Protein AF-A0A9P9T7L0-F1 (afdb_monomer_lite)

Secondary structure (DSSP, 8-state):
---------------HHHHHHHHTT-SSPPPHHHHHHHTT----GGGTT-HHHHHHHHHHHHHHHHHHHHHHHT----HHHHHHHHHHHHHHHSPP---HHHHHHHHHHHHHHHHHHHHHHHHHHHHHHHHHHHHHHHHHHHHT--

pLDDT: mean 85.9, std 11.8, range [45.12, 97.44]

Radius of gyration: 27.33 Å; chains: 1; bounding box: 44×52×88 Å

Sequence (146 aa):
MEATRLDLNQMCVFDTQKAAQHVLDLDHRCTMEEMLTLLDCPFEDLVLHTAGNDANFTLRALLLLAKRDVEVSNRPVSAEAARLLKRFAEVALAPVPLSDLQTQKEQRRQVEMNRKEARAQKQKRKRAALRAREREAGEKETAGAD

Foldseek 3Di:
DPDPPDDPPDPDDDDLQVLCCVLVVHPDRDDLVRLCVSLVQDDDPLQPPDPVSSVVSSQLSVLSSVLSSCVVVVDDDDPVVVVSSVVSPVSSNPDDDDDPVSVVVVVVVVVVVVVVVVVVVVVVVVVVVVVVVVVVVVVVVVVPPD

Structure (mmCIF, N/CA/C/O backbone):
data_AF-A0A9P9T7L0-F1
#
_entry.id   AF-A0A9P9T7L0-F1
#
loop_
_atom_site.group_PDB
_atom_site.id
_atom_site.type_symbol
_atom_site.label_atom_id
_atom_site.label_alt_id
_atom_site.label_comp_id
_atom_site.label_asym_id
_atom_site.label_entity_id
_atom_site.label_seq_id
_atom_site.pdbx_PDB_ins_code
_atom_site.Cartn_x
_atom_site.Cartn_y
_atom_site.Cartn_z
_atom_site.occupancy
_atom_site.B_iso_or_equiv
_atom_site.auth_seq_id
_atom_site.auth_comp_id
_atom_site.auth_asym_id
_atom_site.auth_atom_id
_atom_site.pdbx_PDB_model_num
ATOM 1 N N . MET A 1 1 ? -9.130 -37.349 4.529 1.00 45.12 1 MET A N 1
ATOM 2 C CA . MET A 1 1 ? -8.544 -36.320 5.408 1.00 45.12 1 MET A CA 1
ATOM 3 C C . MET A 1 1 ? -9.596 -35.968 6.442 1.00 45.12 1 MET A C 1
ATOM 5 O O . MET A 1 1 ? -10.613 -35.402 6.067 1.00 45.12 1 MET A O 1
ATOM 9 N N . GLU A 1 2 ? -9.419 -36.395 7.691 1.00 56.38 2 GLU A N 1
ATOM 10 C CA . GLU A 1 2 ? -10.253 -35.924 8.803 1.00 56.38 2 GLU A CA 1
ATOM 11 C C . GLU A 1 2 ? -9.934 -34.448 9.043 1.00 56.38 2 GLU A C 1
ATOM 13 O O . GLU A 1 2 ? -8.800 -34.098 9.365 1.00 56.38 2 GLU A O 1
ATOM 18 N N . ALA A 1 3 ? -10.914 -33.573 8.827 1.00 66.44 3 ALA A N 1
ATOM 19 C CA . ALA A 1 3 ? -10.793 -32.173 9.196 1.00 66.44 3 ALA A CA 1
ATOM 20 C C . ALA A 1 3 ? -10.655 -32.081 10.723 1.00 66.44 3 ALA A C 1
ATOM 22 O O . ALA A 1 3 ? -11.454 -32.665 11.460 1.00 66.44 3 ALA A O 1
ATOM 23 N N . THR A 1 4 ? -9.641 -31.361 11.203 1.00 67.56 4 THR A N 1
ATOM 24 C CA . THR A 1 4 ? -9.465 -31.061 12.626 1.00 67.56 4 THR A CA 1
ATOM 25 C C . THR A 1 4 ? -10.731 -30.388 13.147 1.00 67.56 4 THR A C 1
ATOM 27 O O . THR A 1 4 ? -11.060 -29.285 12.715 1.00 67.56 4 THR A O 1
ATOM 30 N N . ARG A 1 5 ? -11.455 -31.063 14.050 1.00 73.06 5 ARG A N 1
ATOM 31 C CA . ARG A 1 5 ? -12.661 -30.557 14.727 1.00 73.06 5 ARG A CA 1
ATOM 32 C C . ARG A 1 5 ? -12.281 -29.471 15.738 1.00 73.06 5 ARG A C 1
ATOM 34 O O . ARG A 1 5 ? -12.333 -29.687 16.943 1.00 73.06 5 ARG A O 1
ATOM 41 N N . LEU A 1 6 ? -11.825 -28.333 15.231 1.00 77.75 6 LEU A N 1
ATOM 42 C CA . LEU A 1 6 ? -11.574 -27.132 16.011 1.00 77.75 6 LEU A CA 1
ATOM 43 C C . LEU A 1 6 ? -12.811 -26.248 15.910 1.00 77.75 6 LEU A C 1
ATOM 45 O O . LEU A 1 6 ? -13.179 -25.816 14.819 1.00 77.75 6 LEU A O 1
ATOM 49 N N . ASP A 1 7 ? -13.449 -26.009 17.050 1.00 80.69 7 ASP A N 1
ATOM 50 C CA . ASP A 1 7 ? -14.503 -25.010 17.161 1.00 80.69 7 ASP A CA 1
ATOM 51 C C . ASP A 1 7 ? -13.851 -23.623 17.222 1.00 80.69 7 ASP A C 1
ATOM 53 O O . ASP A 1 7 ? -13.292 -23.210 18.242 1.00 80.69 7 ASP A O 1
ATOM 57 N N . LEU A 1 8 ? -13.825 -22.940 16.079 1.00 79.00 8 LEU A N 1
ATOM 58 C CA . LEU A 1 8 ? -13.297 -21.588 15.973 1.00 79.00 8 LEU A CA 1
ATOM 59 C C . LEU A 1 8 ? -14.425 -20.605 16.299 1.00 79.00 8 LEU A C 1
ATOM 61 O O . LEU A 1 8 ? -15.182 -20.202 15.419 1.00 79.00 8 LEU A O 1
ATOM 65 N N . ASN A 1 9 ? -14.508 -20.188 17.565 1.00 82.81 9 ASN A N 1
ATOM 66 C CA . ASN A 1 9 ? -15.390 -19.105 18.012 1.00 82.81 9 ASN A CA 1
ATOM 67 C C . ASN A 1 9 ? -14.905 -17.745 17.475 1.00 82.81 9 ASN A C 1
ATOM 69 O O . ASN A 1 9 ? -14.297 -16.940 18.183 1.00 82.81 9 ASN A O 1
ATOM 73 N N . GLN A 1 10 ? -15.137 -17.495 16.188 1.00 78.19 10 GLN A N 1
ATOM 74 C CA . GLN A 1 10 ? -14.783 -16.244 15.530 1.00 78.19 10 GLN A CA 1
ATOM 75 C C . GLN A 1 10 ? -15.734 -15.122 15.971 1.00 78.19 10 GLN A C 1
ATOM 77 O O . GLN A 1 10 ? -16.912 -15.127 15.632 1.00 78.19 10 GLN A O 1
ATOM 82 N N . MET A 1 11 ? -15.219 -14.141 16.719 1.00 82.12 11 MET A N 1
ATOM 83 C CA . MET A 1 11 ? -16.041 -13.043 17.251 1.00 82.12 11 MET A CA 1
ATOM 84 C C . MET A 1 11 ? -16.384 -11.975 16.204 1.00 82.12 11 MET A C 1
ATOM 86 O O . MET A 1 11 ? -17.499 -11.464 16.196 1.00 82.12 11 MET A O 1
ATOM 90 N N . CYS A 1 12 ? -15.440 -11.611 15.331 1.00 80.81 12 CYS A N 1
ATOM 91 C CA . CYS A 1 12 ? -15.703 -10.717 14.203 1.00 80.81 12 CYS A CA 1
ATOM 92 C C . CYS A 1 12 ? -14.632 -10.853 13.111 1.00 80.81 12 CYS A C 1
ATOM 94 O O . CYS A 1 12 ? -13.541 -11.375 13.356 1.00 80.81 12 CYS A O 1
ATOM 96 N N . VAL A 1 13 ? -14.955 -10.356 11.915 1.00 87.75 13 VAL A N 1
ATOM 97 C CA . VAL A 1 13 ? -14.041 -10.247 10.774 1.00 87.75 13 VAL A CA 1
ATOM 98 C C . VAL A 1 13 ? -14.055 -8.812 10.278 1.00 87.75 13 VAL A C 1
ATOM 100 O O . VAL A 1 13 ? -15.110 -8.290 9.919 1.00 87.75 13 VAL A O 1
ATOM 103 N N . PHE A 1 14 ? -12.879 -8.195 10.224 1.00 87.06 14 PHE A N 1
ATOM 104 C CA . PHE A 1 14 ? -12.690 -6.914 9.557 1.00 87.06 14 PHE A CA 1
ATOM 105 C C . PHE A 1 14 ? -12.227 -7.164 8.124 1.00 87.06 14 PHE A C 1
ATOM 107 O O . PHE A 1 14 ? -11.099 -7.596 7.897 1.00 87.06 14 PHE A O 1
ATOM 114 N N . ASP A 1 15 ? -13.110 -6.904 7.162 1.00 91.81 15 ASP A N 1
ATOM 115 C CA . ASP A 1 15 ? -12.771 -6.919 5.739 1.00 91.81 15 ASP A CA 1
ATOM 116 C C . ASP A 1 15 ? -12.136 -5.569 5.369 1.00 91.81 15 ASP A C 1
ATOM 118 O O . ASP A 1 15 ? -12.826 -4.561 5.196 1.00 91.81 15 ASP A O 1
ATOM 122 N N . THR A 1 16 ? -10.806 -5.546 5.286 1.00 93.06 16 THR A N 1
ATOM 123 C CA . THR A 1 16 ? -10.017 -4.361 4.918 1.00 93.06 16 THR A CA 1
ATOM 124 C C . THR A 1 16 ? -10.318 -3.867 3.513 1.00 93.06 16 THR A C 1
ATOM 126 O O . THR A 1 16 ? -10.345 -2.657 3.314 1.00 93.06 16 THR A O 1
ATOM 129 N N . GLN A 1 17 ? -10.590 -4.760 2.554 1.00 93.00 17 GLN A N 1
ATOM 130 C CA . GLN A 1 17 ? -10.960 -4.339 1.201 1.00 93.00 17 GLN A CA 1
ATOM 131 C C . GLN A 1 17 ? -12.278 -3.579 1.242 1.00 93.00 17 GLN A C 1
ATOM 133 O O . GLN A 1 17 ? -12.372 -2.488 0.693 1.00 93.00 17 GLN A O 1
ATOM 138 N N . LYS A 1 18 ? -13.281 -4.113 1.948 1.00 92.50 18 LYS A N 1
ATOM 139 C CA . LYS A 1 18 ? -14.577 -3.443 2.098 1.00 92.50 18 LYS A CA 1
ATOM 140 C C . LYS A 1 18 ? -14.461 -2.116 2.854 1.00 92.50 18 LYS A C 1
ATOM 142 O O . LYS A 1 18 ? -15.114 -1.148 2.479 1.00 92.50 18 LYS A O 1
ATOM 147 N N . ALA A 1 19 ? -13.630 -2.048 3.894 1.00 93.25 19 ALA A N 1
ATOM 148 C CA . ALA A 1 19 ? -13.364 -0.794 4.597 1.00 93.25 19 ALA A CA 1
ATOM 149 C C . ALA A 1 19 ? -12.724 0.251 3.666 1.00 93.25 19 ALA A C 1
ATOM 151 O O . ALA A 1 19 ? -13.164 1.400 3.643 1.00 93.25 19 ALA A O 1
ATOM 152 N N . ALA A 1 20 ? -11.743 -0.160 2.857 1.00 95.50 20 ALA A N 1
ATOM 153 C CA . ALA A 1 20 ? -11.066 0.712 1.905 1.00 95.50 20 ALA A CA 1
ATOM 154 C C . ALA A 1 20 ? -12.029 1.338 0.893 1.00 95.50 20 ALA A C 1
ATOM 156 O O . ALA A 1 20 ? -11.916 2.531 0.636 1.00 95.50 20 ALA A O 1
ATOM 157 N N . GLN A 1 21 ? -13.015 0.585 0.392 1.00 94.56 21 GLN A N 1
ATOM 158 C CA . GLN A 1 21 ? -14.018 1.119 -0.542 1.00 94.56 21 GLN A CA 1
ATOM 159 C C . GLN A 1 21 ? -14.724 2.360 0.001 1.00 94.56 21 GLN A C 1
ATOM 161 O O . GLN A 1 21 ? -14.888 3.343 -0.709 1.00 94.56 21 GLN A O 1
ATOM 166 N N . HIS A 1 22 ? -15.127 2.321 1.271 1.00 91.62 22 HIS A N 1
ATOM 167 C CA . HIS A 1 22 ? -15.855 3.424 1.888 1.00 91.62 22 HIS A CA 1
ATOM 168 C C . HIS A 1 22 ? -14.937 4.586 2.267 1.00 91.62 22 HIS A C 1
ATOM 170 O O . HIS A 1 22 ? -15.280 5.739 2.035 1.00 91.62 22 HIS A O 1
ATOM 176 N N . VAL A 1 23 ? -13.773 4.289 2.847 1.00 94.44 23 VAL A N 1
ATOM 177 C CA . VAL A 1 23 ? -12.845 5.318 3.344 1.00 94.44 23 VAL A CA 1
ATOM 178 C C . VAL A 1 23 ? -12.146 6.061 2.202 1.00 94.44 23 VAL A C 1
ATOM 180 O O . VAL A 1 23 ? -11.831 7.242 2.341 1.00 94.44 23 VAL A O 1
ATOM 183 N N . LEU A 1 24 ? -11.890 5.377 1.086 1.00 94.25 24 LEU A N 1
ATOM 184 C CA . LEU A 1 24 ? -11.197 5.921 -0.085 1.00 94.25 24 LEU A CA 1
ATOM 185 C C . LEU A 1 24 ? -12.155 6.325 -1.218 1.00 94.25 24 LEU A C 1
ATOM 187 O O . LEU A 1 24 ? -11.676 6.740 -2.267 1.00 94.25 24 LEU A O 1
ATOM 191 N N . ASP A 1 25 ? -13.472 6.220 -0.999 1.00 93.50 25 ASP A N 1
ATOM 192 C CA . ASP A 1 25 ? -14.528 6.558 -1.967 1.00 93.50 25 ASP A CA 1
ATOM 193 C C . ASP A 1 25 ? -14.358 5.847 -3.326 1.00 93.50 25 ASP A C 1
ATOM 195 O O . ASP A 1 25 ? -14.326 6.463 -4.391 1.00 93.50 25 ASP A O 1
ATOM 199 N N . LEU A 1 26 ? -14.194 4.519 -3.281 1.00 93.88 26 LEU A N 1
ATOM 200 C CA . LEU A 1 26 ? -13.986 3.679 -4.463 1.00 93.88 26 LEU A CA 1
ATOM 201 C C . LEU A 1 26 ? -15.284 2.985 -4.888 1.00 93.88 26 LEU A C 1
ATOM 203 O O . LEU A 1 26 ? -16.026 2.441 -4.068 1.00 93.88 26 LEU A O 1
ATOM 207 N N . ASP A 1 27 ? -15.504 2.910 -6.198 1.00 93.62 27 ASP A N 1
ATOM 208 C CA . ASP A 1 27 ? -16.633 2.210 -6.823 1.00 93.62 27 ASP A CA 1
ATOM 209 C C . ASP A 1 27 ? -16.388 0.700 -7.038 1.00 93.62 27 ASP A C 1
ATOM 211 O O . ASP A 1 27 ? -17.281 -0.037 -7.463 1.00 93.62 27 ASP A O 1
ATOM 215 N N . HIS A 1 28 ? -15.190 0.214 -6.712 1.00 92.38 28 HIS A N 1
ATOM 216 C CA . HIS A 1 28 ? -14.748 -1.165 -6.915 1.00 92.38 28 HIS A CA 1
ATOM 217 C C . HIS A 1 28 ? -13.955 -1.679 -5.706 1.00 92.38 28 HIS A C 1
ATOM 219 O O . HIS A 1 28 ? -13.658 -0.937 -4.772 1.00 92.38 28 HIS A O 1
ATOM 225 N N . ARG A 1 29 ? -13.674 -2.989 -5.645 1.00 89.62 29 ARG A N 1
ATOM 226 C CA . ARG A 1 29 ? -12.839 -3.572 -4.576 1.00 89.62 29 ARG A CA 1
ATOM 227 C C . ARG A 1 29 ? -11.374 -3.361 -4.930 1.00 89.62 29 ARG A C 1
ATOM 229 O O . ARG A 1 29 ? -10.940 -3.914 -5.938 1.00 89.62 29 ARG A O 1
ATOM 236 N N . CYS A 1 30 ? -10.633 -2.631 -4.102 1.00 91.06 30 CYS A N 1
ATOM 237 C CA . CYS A 1 30 ? -9.223 -2.396 -4.383 1.00 91.06 30 CYS A CA 1
ATOM 238 C C . CYS A 1 30 ? -8.378 -3.657 -4.170 1.00 91.06 30 CYS A C 1
ATOM 240 O O . CYS A 1 30 ? -8.650 -4.499 -3.297 1.00 91.06 30 CYS A O 1
ATOM 242 N N . THR A 1 31 ? -7.328 -3.786 -4.977 1.00 92.12 31 THR A N 1
ATOM 243 C CA . THR A 1 31 ? -6.275 -4.774 -4.725 1.00 92.12 31 THR A CA 1
ATOM 244 C C . THR A 1 31 ? -5.442 -4.347 -3.514 1.00 92.12 31 THR A C 1
ATOM 246 O O . THR A 1 31 ? -5.495 -3.199 -3.077 1.00 92.12 31 THR A O 1
ATOM 249 N N . MET A 1 32 ? -4.652 -5.266 -2.945 1.00 92.62 32 MET A N 1
ATOM 250 C CA . MET A 1 32 ? -3.723 -4.899 -1.868 1.00 92.62 32 MET A CA 1
ATOM 251 C C . MET A 1 32 ? -2.732 -3.823 -2.335 1.00 92.62 32 MET A C 1
ATOM 253 O O . MET A 1 32 ? -2.503 -2.861 -1.615 1.00 92.62 32 MET A O 1
ATOM 257 N N . GLU A 1 33 ? -2.192 -3.961 -3.547 1.00 92.88 33 GLU A N 1
ATOM 258 C CA . GLU A 1 33 ? -1.245 -3.007 -4.143 1.00 92.88 33 GLU A CA 1
ATOM 259 C C . GLU A 1 33 ? -1.864 -1.615 -4.235 1.00 92.88 33 GLU A C 1
ATOM 261 O O . GLU A 1 33 ? -1.316 -0.654 -3.705 1.00 92.88 33 GLU A O 1
ATOM 266 N N . GLU A 1 34 ? -3.056 -1.524 -4.825 1.00 94.06 34 GLU A N 1
ATOM 267 C CA . GLU A 1 34 ? -3.788 -0.271 -4.967 1.00 94.06 34 GLU A CA 1
ATOM 268 C C . GLU A 1 34 ? -4.111 0.353 -3.607 1.00 94.06 34 GLU A C 1
ATOM 270 O O . GLU A 1 34 ? -3.911 1.550 -3.415 1.00 94.06 34 GLU A O 1
ATOM 275 N N . MET A 1 35 ? -4.546 -0.456 -2.636 1.00 95.31 35 MET A N 1
ATOM 276 C CA . MET A 1 35 ? -4.816 0.006 -1.275 1.00 95.31 35 MET A CA 1
ATOM 277 C C . MET A 1 35 ? -3.577 0.628 -0.633 1.00 95.31 35 MET A C 1
ATOM 279 O O . MET A 1 35 ? -3.658 1.709 -0.056 1.00 95.31 35 MET A O 1
ATOM 283 N N . LEU A 1 36 ? -2.430 -0.047 -0.725 1.00 94.25 36 LEU A N 1
ATOM 284 C CA . LEU A 1 36 ? -1.178 0.429 -0.146 1.00 94.25 36 LEU A CA 1
ATOM 285 C C . LEU A 1 36 ? -0.683 1.688 -0.863 1.00 94.25 36 LEU A C 1
ATOM 287 O O . LEU A 1 36 ? -0.247 2.617 -0.188 1.00 94.25 36 LEU A O 1
ATOM 291 N N . THR A 1 37 ? -0.815 1.756 -2.192 1.00 94.38 37 THR A N 1
ATOM 292 C CA . THR A 1 37 ? -0.496 2.954 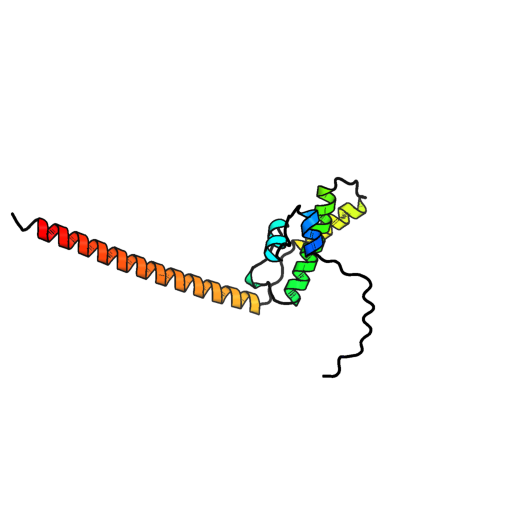-2.979 1.00 94.38 37 THR A CA 1
ATOM 293 C C . THR A 1 37 ? -1.369 4.143 -2.580 1.00 94.38 37 THR A C 1
ATOM 295 O O . THR A 1 37 ? -0.836 5.213 -2.313 1.00 94.38 37 THR A O 1
ATOM 298 N N . LEU A 1 38 ? -2.692 3.973 -2.485 1.00 95.38 38 LEU A N 1
ATOM 299 C CA . LEU A 1 38 ? -3.623 5.049 -2.109 1.00 95.38 38 LEU A CA 1
ATOM 300 C C . LEU A 1 38 ? -3.433 5.540 -0.666 1.00 95.38 38 LEU A C 1
ATOM 302 O O . LEU A 1 38 ? -3.801 6.668 -0.343 1.00 95.38 38 LEU A O 1
ATOM 306 N N . LEU A 1 39 ? -2.888 4.690 0.205 1.00 95.25 39 LEU A N 1
ATOM 307 C CA . LEU A 1 39 ? -2.593 5.009 1.603 1.00 95.25 39 LEU A CA 1
ATOM 308 C C . LEU A 1 39 ? -1.155 5.508 1.819 1.00 95.25 39 LEU A C 1
ATOM 310 O O . LEU A 1 39 ? -0.758 5.692 2.971 1.00 95.25 39 LEU A O 1
ATOM 314 N N . ASP A 1 40 ? -0.374 5.687 0.748 1.00 94.12 40 ASP A N 1
ATOM 315 C CA . ASP A 1 40 ? 1.056 6.021 0.789 1.00 94.12 40 ASP A CA 1
ATOM 316 C C . ASP A 1 40 ? 1.874 5.072 1.692 1.00 94.12 40 ASP A C 1
ATOM 318 O O . ASP A 1 40 ? 2.876 5.452 2.305 1.00 94.12 40 ASP A O 1
ATOM 322 N N . CYS A 1 41 ? 1.443 3.812 1.804 1.00 92.69 41 CYS A N 1
ATOM 323 C CA . CYS A 1 41 ? 2.155 2.802 2.569 1.00 92.69 41 CYS A CA 1
ATOM 324 C C . CYS A 1 41 ? 3.329 2.279 1.736 1.00 92.69 41 CYS A C 1
ATOM 326 O O . CYS A 1 41 ? 3.103 1.780 0.636 1.00 92.69 41 CYS A O 1
ATOM 328 N N . PRO A 1 42 ? 4.575 2.319 2.236 1.00 89.06 42 PRO A N 1
ATOM 329 C CA . PRO A 1 42 ? 5.709 1.798 1.489 1.00 89.06 42 PRO A CA 1
ATOM 330 C C . PRO A 1 42 ? 5.617 0.274 1.370 1.00 89.06 42 PRO A C 1
ATOM 332 O O . PRO A 1 42 ? 5.499 -0.435 2.373 1.00 89.06 42 PRO A O 1
ATOM 335 N N . PHE A 1 43 ? 5.713 -0.229 0.144 1.00 87.38 43 PHE A N 1
ATOM 336 C CA . PHE A 1 43 ? 5.840 -1.649 -0.160 1.00 87.38 43 PHE A CA 1
ATOM 337 C C . PHE A 1 43 ? 6.690 -1.837 -1.417 1.00 87.38 43 PHE A C 1
ATOM 339 O O . PHE A 1 43 ? 6.878 -0.914 -2.206 1.00 87.38 43 PHE A O 1
ATOM 346 N N . GLU A 1 44 ? 7.204 -3.047 -1.587 1.00 81.88 44 GLU A N 1
ATOM 347 C CA . GLU A 1 44 ? 7.804 -3.492 -2.837 1.00 81.88 44 GLU A CA 1
ATOM 348 C C . GLU A 1 44 ? 6.886 -4.563 -3.426 1.00 81.88 44 GLU A C 1
ATOM 350 O O . GLU A 1 44 ? 6.493 -5.494 -2.714 1.00 81.88 44 GLU A O 1
ATOM 355 N N . ASP A 1 45 ? 6.571 -4.466 -4.720 1.00 72.69 45 ASP A N 1
ATOM 356 C CA . ASP A 1 45 ? 5.666 -5.394 -5.421 1.00 72.69 45 ASP A CA 1
ATOM 357 C C . ASP A 1 45 ? 6.051 -6.868 -5.208 1.00 72.69 45 ASP A C 1
ATOM 359 O O . ASP A 1 45 ? 5.220 -7.772 -5.203 1.00 72.69 45 ASP A O 1
ATOM 363 N N . LEU A 1 46 ? 7.342 -7.130 -4.999 1.00 72.06 46 LEU A N 1
ATOM 364 C CA . LEU A 1 46 ? 7.907 -8.476 -4.907 1.00 72.06 46 LEU A CA 1
ATOM 365 C C . LEU A 1 46 ? 7.796 -9.108 -3.518 1.00 72.06 46 LEU A C 1
ATOM 367 O O . LEU A 1 46 ? 8.113 -10.292 -3.352 1.00 72.06 46 LEU A O 1
ATOM 371 N N . VAL A 1 47 ? 7.315 -8.339 -2.545 1.00 76.19 47 VAL A N 1
ATOM 372 C CA . VAL A 1 47 ? 7.093 -8.763 -1.159 1.00 76.19 47 VAL A CA 1
ATOM 373 C C . VAL A 1 47 ? 5.646 -9.216 -0.959 1.00 76.19 47 VAL A C 1
ATOM 375 O O . VAL A 1 47 ? 5.369 -9.989 -0.039 1.00 76.19 47 VAL A O 1
ATOM 378 N N . LEU A 1 48 ? 4.736 -8.808 -1.840 1.00 80.19 48 LEU A N 1
ATOM 379 C CA . LEU A 1 48 ? 3.347 -9.252 -1.828 1.00 80.19 48 LEU A CA 1
ATOM 380 C C . LEU A 1 48 ? 3.215 -10.717 -2.282 1.00 80.19 48 LEU A C 1
ATOM 382 O O . LEU A 1 48 ? 4.139 -11.309 -2.848 1.00 80.19 48 LEU A O 1
ATOM 386 N N . HIS A 1 49 ? 2.064 -11.327 -1.986 1.00 80.38 49 HIS A N 1
ATOM 387 C CA . HIS A 1 49 ? 1.731 -12.733 -2.277 1.00 80.38 49 HIS A CA 1
ATOM 388 C C . HIS A 1 49 ? 2.461 -13.767 -1.411 1.00 80.38 49 HIS A C 1
ATOM 390 O O . HIS A 1 49 ? 2.497 -14.960 -1.726 1.00 80.38 49 HIS A O 1
ATOM 396 N N . THR A 1 50 ? 3.051 -13.324 -0.302 1.00 83.25 50 THR A N 1
ATOM 397 C CA . THR A 1 50 ? 3.498 -14.208 0.776 1.00 83.25 50 THR A CA 1
ATOM 398 C C . THR A 1 50 ? 2.544 -14.016 1.940 1.00 83.25 50 THR A C 1
ATOM 400 O O . THR A 1 50 ? 2.491 -12.921 2.481 1.00 83.25 50 THR A O 1
ATOM 403 N N . ALA A 1 51 ? 1.850 -15.069 2.383 1.00 84.31 51 ALA A N 1
ATOM 404 C CA . ALA A 1 51 ? 0.778 -14.949 3.382 1.00 84.31 51 ALA A CA 1
ATOM 405 C C . ALA A 1 51 ? 1.177 -14.161 4.649 1.00 84.31 51 ALA A C 1
ATOM 407 O O . ALA A 1 51 ? 0.386 -13.377 5.165 1.00 84.31 51 ALA A O 1
ATOM 408 N N . GLY A 1 52 ? 2.416 -14.324 5.132 1.00 85.56 52 GLY A N 1
ATOM 409 C CA . GLY A 1 52 ? 2.926 -13.555 6.274 1.00 85.56 52 GLY A CA 1
ATOM 410 C C . GLY A 1 52 ? 3.097 -12.059 5.984 1.00 85.56 52 GLY A C 1
ATOM 411 O O . GLY A 1 52 ? 2.770 -11.226 6.827 1.00 85.56 52 GLY A O 1
ATOM 412 N N . ASN A 1 53 ? 3.553 -11.713 4.780 1.00 87.38 53 ASN A N 1
ATOM 413 C CA . ASN A 1 53 ? 3.661 -10.326 4.336 1.00 87.38 53 ASN A CA 1
ATOM 414 C C . ASN A 1 53 ? 2.279 -9.738 4.061 1.00 87.38 53 ASN A C 1
ATOM 416 O O . ASN A 1 53 ? 2.001 -8.634 4.508 1.00 87.38 53 ASN A O 1
ATOM 420 N N . ASP A 1 54 ? 1.396 -10.490 3.403 1.00 89.31 54 ASP A N 1
ATOM 421 C CA . ASP A 1 54 ? 0.029 -10.057 3.119 1.00 89.31 54 ASP A CA 1
ATOM 422 C C . ASP A 1 54 ? -0.719 -9.765 4.424 1.00 89.31 54 ASP A C 1
ATOM 424 O O . ASP A 1 54 ? -1.401 -8.749 4.522 1.00 89.31 54 ASP A O 1
ATOM 428 N N . ALA A 1 55 ? -0.528 -10.577 5.471 1.00 91.38 55 ALA A N 1
ATOM 429 C CA . ALA A 1 55 ? -1.065 -10.297 6.802 1.00 91.38 55 ALA A CA 1
ATOM 430 C C . ALA A 1 55 ? -0.466 -9.020 7.420 1.00 91.38 55 ALA A C 1
ATOM 432 O O . ALA A 1 55 ? -1.194 -8.209 7.997 1.00 91.38 55 ALA A O 1
ATOM 433 N N . ASN A 1 56 ? 0.848 -8.810 7.277 1.00 91.69 56 ASN A N 1
ATOM 434 C CA . ASN A 1 56 ? 1.521 -7.605 7.762 1.00 91.69 56 ASN A CA 1
ATOM 435 C C . ASN A 1 56 ? 0.989 -6.344 7.064 1.00 91.69 56 ASN A C 1
ATOM 437 O O . ASN A 1 56 ? 0.571 -5.401 7.733 1.00 91.69 56 ASN A O 1
ATOM 441 N N . PHE A 1 57 ? 0.942 -6.349 5.733 1.00 93.06 57 PHE A N 1
ATOM 442 C CA . PHE A 1 57 ? 0.433 -5.239 4.937 1.00 93.06 57 PHE A CA 1
ATOM 443 C C . PHE A 1 57 ? -1.066 -5.023 5.127 1.00 93.06 57 PHE A C 1
ATOM 445 O O . PHE A 1 57 ? -1.494 -3.877 5.201 1.00 93.06 57 PHE A O 1
ATOM 452 N N . THR A 1 58 ? -1.851 -6.085 5.324 1.00 94.62 58 THR A N 1
ATOM 453 C CA . THR A 1 58 ? -3.268 -5.968 5.701 1.00 94.62 58 THR A CA 1
ATOM 454 C C . THR A 1 58 ? -3.423 -5.187 7.004 1.00 94.62 58 THR A C 1
ATOM 456 O O . THR A 1 58 ? -4.246 -4.277 7.082 1.00 94.62 58 THR A O 1
ATOM 459 N N . LEU A 1 59 ? -2.614 -5.496 8.024 1.00 95.00 59 LEU A N 1
ATOM 460 C CA . LEU A 1 59 ? -2.642 -4.764 9.289 1.00 95.00 59 LEU A CA 1
ATOM 461 C C . LEU A 1 59 ? -2.209 -3.305 9.100 1.00 95.00 59 LEU A C 1
ATOM 463 O O . LEU A 1 59 ? -2.881 -2.406 9.597 1.00 95.00 59 LEU A O 1
ATOM 467 N N . ARG A 1 60 ? -1.124 -3.050 8.361 1.00 95.56 60 ARG A N 1
ATOM 468 C CA . ARG A 1 60 ? -0.655 -1.683 8.067 1.00 95.56 60 ARG A CA 1
ATOM 469 C C . ARG A 1 60 ? -1.720 -0.860 7.343 1.00 95.56 60 ARG A C 1
ATOM 471 O O . ARG A 1 60 ? -1.996 0.265 7.754 1.00 95.56 60 ARG A O 1
ATOM 478 N N . ALA A 1 61 ? -2.358 -1.440 6.331 1.00 96.31 61 ALA A N 1
ATOM 479 C CA . ALA A 1 61 ? -3.454 -0.810 5.612 1.00 96.31 61 ALA A CA 1
ATOM 480 C C . ALA A 1 61 ? -4.633 -0.508 6.547 1.00 96.31 61 ALA A C 1
ATOM 482 O O . ALA A 1 61 ? -5.128 0.613 6.550 1.00 96.31 61 ALA A O 1
ATOM 483 N N . LEU A 1 62 ? -5.029 -1.449 7.414 1.00 96.62 62 LEU A N 1
ATOM 484 C CA . LEU A 1 62 ? -6.099 -1.229 8.394 1.00 96.62 62 LEU A CA 1
ATOM 485 C C . LEU A 1 62 ? -5.800 -0.052 9.338 1.00 96.62 62 LEU A C 1
ATOM 487 O O . LEU A 1 62 ? -6.680 0.764 9.610 1.00 96.62 62 LEU A O 1
ATOM 491 N N . LEU A 1 63 ? -4.558 0.058 9.816 1.00 96.88 63 LEU A N 1
ATOM 492 C CA . LEU A 1 63 ? -4.118 1.158 10.678 1.00 96.88 63 LEU A CA 1
ATOM 493 C C . LEU A 1 63 ? -4.201 2.519 9.966 1.00 96.88 63 LEU A C 1
ATOM 495 O O . LEU A 1 63 ? -4.642 3.503 10.564 1.00 96.88 63 LEU A O 1
ATOM 499 N N . LEU A 1 64 ? -3.805 2.576 8.692 1.00 97.44 64 LEU A N 1
ATOM 500 C CA . LEU A 1 64 ? -3.881 3.794 7.882 1.00 97.44 64 LEU A CA 1
ATOM 501 C C . LEU A 1 64 ? -5.324 4.145 7.505 1.00 97.44 64 LEU A C 1
ATOM 503 O O . LEU A 1 64 ? -5.691 5.315 7.580 1.00 97.44 64 LEU A O 1
ATOM 507 N N . LEU A 1 65 ? -6.163 3.152 7.198 1.00 96.81 65 LEU A N 1
ATOM 508 C CA . LEU A 1 65 ? -7.595 3.339 6.953 1.00 96.81 65 LEU A CA 1
ATOM 509 C C . LEU A 1 65 ? -8.300 3.930 8.173 1.00 96.81 65 LEU A C 1
ATOM 511 O O . LEU A 1 65 ? -9.069 4.871 8.024 1.00 96.81 65 LEU A O 1
ATOM 515 N N . ALA A 1 66 ? -7.999 3.445 9.380 1.00 95.19 66 ALA A N 1
ATOM 516 C CA . ALA A 1 66 ? -8.573 3.995 10.609 1.00 95.19 66 ALA A CA 1
ATOM 517 C C . ALA A 1 66 ? -8.226 5.482 10.800 1.00 95.19 66 ALA A C 1
ATOM 519 O O . ALA A 1 66 ? -9.070 6.278 11.209 1.00 95.19 66 ALA A O 1
ATOM 520 N N . LYS A 1 67 ? -6.989 5.878 10.477 1.00 95.19 67 LYS A N 1
ATOM 521 C CA . LYS A 1 67 ? -6.583 7.288 10.484 1.00 95.19 67 LYS A CA 1
ATOM 522 C C . LYS A 1 67 ? -7.309 8.084 9.399 1.00 95.19 67 LYS A C 1
ATOM 524 O O . LYS A 1 67 ? -7.824 9.161 9.690 1.00 95.19 67 LYS A O 1
ATOM 529 N N . ARG A 1 68 ? -7.369 7.553 8.179 1.00 95.38 68 ARG A N 1
ATOM 530 C CA . ARG A 1 68 ? -7.987 8.216 7.028 1.00 95.38 68 ARG A CA 1
ATOM 531 C C . ARG A 1 68 ? -9.488 8.435 7.220 1.00 95.38 68 ARG A C 1
ATOM 533 O O . ARG A 1 68 ? -9.980 9.512 6.914 1.00 95.38 68 ARG A O 1
ATOM 540 N N . ASP A 1 69 ? -10.194 7.466 7.795 1.00 94.75 69 ASP A N 1
ATOM 541 C CA . ASP A 1 69 ? -11.622 7.570 8.118 1.00 94.75 69 ASP A CA 1
ATOM 542 C C . ASP A 1 69 ? -11.911 8.737 9.075 1.00 94.75 69 ASP A C 1
ATOM 544 O O . ASP A 1 69 ? -12.839 9.523 8.879 1.00 94.75 69 ASP A O 1
ATOM 548 N N . VAL A 1 70 ? -11.061 8.924 10.087 1.00 93.50 70 VAL A N 1
ATOM 549 C CA . VAL A 1 70 ? -11.171 10.055 11.017 1.00 93.50 70 VAL A CA 1
ATOM 550 C C . VAL A 1 70 ? -10.901 11.389 10.317 1.00 93.50 70 VAL A C 1
ATOM 552 O O . VAL A 1 70 ? -11.625 12.355 10.557 1.00 93.50 70 VAL A O 1
ATOM 555 N N . GLU A 1 71 ? -9.900 11.445 9.436 1.00 91.38 71 GLU A N 1
ATOM 556 C CA . GLU A 1 71 ? -9.595 12.644 8.643 1.00 91.38 71 GLU A CA 1
ATOM 557 C C . GLU A 1 71 ? -10.760 13.032 7.721 1.00 91.38 71 GLU A C 1
ATOM 559 O O . GLU A 1 71 ? -11.120 14.205 7.646 1.00 91.38 71 GLU A O 1
ATOM 564 N N . VAL A 1 72 ? -11.378 12.056 7.050 1.00 91.75 72 VAL A N 1
ATOM 565 C CA . VAL A 1 72 ? -12.485 12.285 6.107 1.00 91.75 72 VAL A CA 1
ATOM 566 C C . VAL A 1 72 ? -13.794 12.603 6.836 1.00 91.75 72 VAL A C 1
ATOM 568 O O . VAL A 1 72 ? -14.547 13.483 6.416 1.00 91.75 72 VAL A O 1
ATOM 571 N N . SER A 1 73 ? -14.072 11.929 7.954 1.00 89.06 73 SER A N 1
ATOM 572 C CA . SER A 1 73 ? -15.330 12.094 8.694 1.00 89.06 73 SER A CA 1
ATOM 573 C C . SER A 1 73 ? -15.460 13.438 9.417 1.00 89.06 73 SER A C 1
ATOM 575 O O . SER A 1 73 ? -16.563 13.769 9.858 1.00 89.06 73 SER A O 1
ATOM 577 N N . ASN A 1 74 ? -14.372 14.212 9.548 1.00 83.31 74 ASN A N 1
ATOM 578 C CA . ASN A 1 74 ? -14.324 15.499 10.257 1.00 83.31 74 ASN A CA 1
ATOM 579 C C . ASN A 1 74 ? -14.919 15.441 11.679 1.00 83.31 74 ASN A C 1
ATOM 581 O O . ASN A 1 74 ? -15.406 16.440 12.216 1.00 83.31 74 ASN A O 1
ATOM 585 N N . ARG A 1 75 ? -14.912 14.258 12.306 1.00 87.00 75 ARG A N 1
ATOM 586 C CA . ARG A 1 75 ? -15.465 14.072 13.647 1.00 87.00 75 ARG A CA 1
ATOM 587 C C . ARG A 1 75 ? -14.454 14.525 14.697 1.00 87.00 75 ARG A C 1
ATOM 589 O O . ARG A 1 75 ? -13.271 14.203 14.582 1.00 87.00 75 ARG A O 1
ATOM 596 N N . PRO A 1 76 ? -14.898 15.218 15.759 1.00 88.62 76 PRO A N 1
ATOM 597 C CA . PRO A 1 76 ? -14.017 15.523 16.871 1.00 88.62 76 PRO A CA 1
ATOM 598 C C . PRO A 1 76 ? -13.568 14.216 17.531 1.00 88.62 76 PRO A C 1
ATOM 600 O O . PRO A 1 76 ? -14.387 13.391 17.936 1.00 88.62 76 PRO A O 1
ATOM 603 N N . VAL A 1 77 ? -12.255 14.041 17.650 1.00 94.00 77 VAL A N 1
ATOM 604 C CA . VAL A 1 77 ? -11.639 12.918 18.360 1.00 94.00 77 VAL A CA 1
ATOM 605 C C . VAL A 1 77 ? -10.994 13.399 19.651 1.00 94.00 77 VAL A C 1
ATOM 607 O O . VAL A 1 77 ? -10.524 14.533 19.751 1.00 94.00 77 VAL A O 1
ATOM 610 N N . SER A 1 78 ? -10.965 12.532 20.662 1.00 95.81 78 SER A N 1
ATOM 611 C CA . SER A 1 78 ? -10.267 12.837 21.908 1.00 95.81 78 SER A CA 1
ATOM 612 C C . SER A 1 78 ? -8.761 12.997 21.663 1.00 95.81 78 SER A C 1
ATOM 614 O O . SER A 1 78 ? -8.194 12.426 20.728 1.00 95.81 78 SER A O 1
ATOM 616 N N . ALA A 1 79 ? -8.077 13.728 22.547 1.00 94.81 79 ALA A N 1
ATOM 617 C CA . ALA A 1 79 ? -6.621 13.865 22.479 1.00 94.81 79 ALA A CA 1
ATOM 618 C C . ALA A 1 79 ? -5.895 12.507 22.556 1.00 94.81 79 ALA A C 1
ATOM 620 O O . ALA A 1 79 ? -4.813 12.340 21.998 1.00 94.81 79 ALA A O 1
ATOM 621 N N . GLU A 1 80 ? -6.485 11.527 23.243 1.00 96.00 80 GLU A N 1
ATOM 622 C CA . GLU A 1 80 ? -5.962 10.165 23.314 1.00 96.00 80 GLU A CA 1
ATOM 623 C C . GLU A 1 80 ? -6.099 9.425 21.983 1.00 96.00 80 GLU A C 1
ATOM 625 O O . GLU A 1 80 ? -5.109 8.881 21.493 1.00 96.00 80 GLU A O 1
ATOM 630 N N . ALA A 1 81 ? -7.277 9.480 21.356 1.00 94.06 81 ALA A N 1
ATOM 631 C CA . ALA A 1 81 ? -7.498 8.896 20.039 1.00 94.06 81 ALA A CA 1
ATOM 632 C C . ALA A 1 81 ? -6.566 9.525 18.991 1.00 94.06 81 ALA A C 1
ATOM 634 O O . ALA A 1 81 ? -5.926 8.805 18.231 1.00 94.06 81 ALA A O 1
ATOM 635 N N . ALA A 1 82 ? -6.385 10.849 19.010 1.00 94.62 82 ALA A N 1
ATOM 636 C CA . ALA A 1 82 ? -5.446 11.531 18.117 1.00 94.62 82 ALA A CA 1
ATOM 637 C C . ALA A 1 82 ? -3.995 11.033 18.288 1.00 94.62 82 ALA A C 1
ATOM 639 O O . ALA A 1 82 ? -3.292 10.796 17.303 1.00 94.62 82 ALA A O 1
ATOM 640 N N . ARG A 1 83 ? -3.541 10.819 19.534 1.00 96.62 83 ARG A N 1
ATOM 641 C CA . ARG A 1 83 ? -2.218 10.225 19.803 1.00 96.62 83 ARG A CA 1
ATOM 642 C C . ARG A 1 83 ? -2.120 8.795 19.279 1.00 96.62 83 ARG A C 1
ATOM 644 O O . ARG A 1 83 ? -1.086 8.435 18.721 1.00 96.62 83 ARG A O 1
ATOM 651 N N . LEU A 1 84 ? -3.171 7.996 19.444 1.00 96.94 84 LEU A N 1
ATOM 652 C CA . LEU A 1 84 ? -3.207 6.617 18.966 1.00 96.94 84 LEU A CA 1
ATOM 653 C C . LEU A 1 84 ? -3.135 6.546 17.433 1.00 96.94 84 LEU A C 1
ATOM 655 O O . LEU A 1 84 ? -2.300 5.821 16.901 1.00 96.94 84 LEU A O 1
ATOM 659 N N . LEU A 1 85 ? -3.915 7.368 16.726 1.00 96.12 85 LEU A N 1
ATOM 660 C CA . LEU A 1 85 ? -3.885 7.466 15.260 1.00 96.12 85 LEU A CA 1
ATOM 661 C C . LEU A 1 85 ? -2.512 7.900 14.731 1.00 96.12 85 LEU A C 1
ATOM 663 O O . LEU A 1 85 ? -2.054 7.415 13.695 1.00 96.12 85 LEU A O 1
ATOM 667 N N . LYS A 1 86 ? -1.813 8.778 15.461 1.00 96.62 86 LYS A N 1
ATOM 668 C CA . LYS A 1 86 ? -0.425 9.122 15.137 1.00 96.62 86 LYS A CA 1
ATOM 669 C C . LYS A 1 86 ? 0.493 7.898 15.240 1.00 96.62 86 LYS A C 1
ATOM 671 O O . LYS A 1 86 ? 1.270 7.654 14.322 1.00 96.62 86 LYS A O 1
ATOM 676 N N . ARG A 1 87 ? 0.380 7.104 16.313 1.00 97.00 87 ARG A N 1
ATOM 677 C CA . ARG A 1 87 ? 1.157 5.859 16.471 1.00 97.00 87 ARG A CA 1
ATOM 678 C C . ARG A 1 87 ? 0.829 4.826 15.397 1.00 97.00 87 ARG A C 1
ATOM 680 O O . ARG A 1 87 ? 1.735 4.158 14.914 1.00 97.00 87 ARG A O 1
ATOM 687 N N . PHE A 1 88 ? -0.435 4.721 14.998 1.00 97.00 88 PHE A N 1
ATOM 688 C CA . PHE A 1 88 ? -0.859 3.849 13.904 1.00 97.00 88 PHE A CA 1
ATOM 689 C C . PHE A 1 88 ? -0.129 4.183 12.606 1.00 97.00 88 PHE A C 1
ATOM 691 O O . PHE A 1 88 ? 0.448 3.288 11.993 1.00 97.00 88 PHE A O 1
ATOM 698 N N . ALA A 1 89 ? -0.073 5.466 12.239 1.00 96.50 89 ALA A N 1
ATOM 699 C CA . ALA A 1 89 ? 0.678 5.902 11.066 1.00 96.50 89 ALA A CA 1
ATOM 700 C C . ALA A 1 89 ? 2.184 5.633 11.201 1.00 96.50 89 ALA A C 1
ATOM 702 O O . ALA A 1 89 ? 2.791 5.133 10.262 1.00 96.50 89 ALA A O 1
ATOM 703 N N . GLU A 1 90 ? 2.787 5.914 12.361 1.00 96.31 90 GLU A N 1
ATOM 704 C CA . GLU A 1 90 ? 4.214 5.642 12.598 1.00 96.31 90 GLU A CA 1
ATOM 705 C C . GLU A 1 90 ? 4.559 4.159 12.395 1.00 96.31 90 GLU A C 1
ATOM 707 O O . GLU A 1 90 ? 5.542 3.841 11.732 1.00 96.31 90 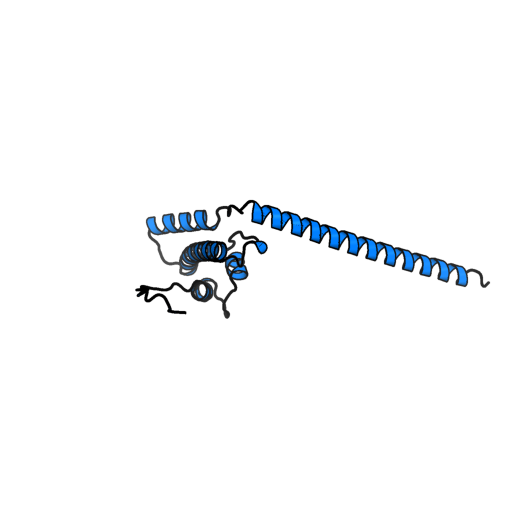GLU A O 1
ATOM 712 N N . VAL A 1 91 ? 3.736 3.248 12.924 1.00 94.06 91 VAL A N 1
ATOM 713 C CA . VAL A 1 91 ? 3.930 1.799 12.763 1.00 94.06 91 VAL A CA 1
ATOM 714 C C . VAL A 1 91 ? 3.695 1.369 11.317 1.00 94.06 91 VAL A C 1
ATOM 716 O O . VAL A 1 91 ? 4.487 0.605 10.766 1.00 94.06 91 VAL A O 1
ATOM 719 N N . ALA A 1 92 ? 2.620 1.853 10.695 1.00 95.06 92 ALA A N 1
ATOM 720 C CA . ALA A 1 92 ? 2.243 1.445 9.349 1.00 95.06 92 ALA A CA 1
ATOM 721 C C . ALA A 1 92 ? 3.225 1.924 8.271 1.00 95.06 92 ALA A C 1
ATOM 723 O O . ALA A 1 92 ? 3.423 1.221 7.283 1.00 95.06 92 ALA A O 1
ATOM 724 N N . LEU A 1 93 ? 3.870 3.073 8.484 1.00 94.31 93 LEU A N 1
ATOM 725 C CA . LEU A 1 93 ? 4.834 3.670 7.556 1.00 94.31 93 LEU A CA 1
ATOM 726 C C . LEU A 1 93 ? 6.293 3.316 7.878 1.00 94.31 93 LEU A C 1
ATOM 728 O O . LEU A 1 93 ? 7.190 3.656 7.108 1.00 94.31 93 LEU A O 1
ATOM 732 N N . ALA A 1 94 ? 6.558 2.637 8.998 1.00 90.81 94 ALA A N 1
ATOM 733 C CA . ALA A 1 94 ? 7.907 2.200 9.338 1.00 90.81 94 ALA A CA 1
ATOM 734 C C . ALA A 1 94 ? 8.464 1.250 8.259 1.00 90.81 94 ALA A C 1
ATOM 736 O O . ALA A 1 94 ? 7.705 0.428 7.739 1.00 90.81 94 ALA A O 1
ATOM 737 N N . PRO A 1 95 ? 9.771 1.277 7.950 1.00 82.62 95 PRO A N 1
ATOM 738 C CA . PRO A 1 95 ? 10.364 0.350 6.992 1.00 82.62 95 PRO A CA 1
ATOM 739 C C . PRO A 1 95 ? 10.008 -1.107 7.308 1.00 82.62 95 PRO A C 1
ATOM 741 O O . PRO A 1 95 ? 10.041 -1.530 8.466 1.00 82.62 95 PRO A O 1
ATOM 744 N N . VAL A 1 96 ? 9.652 -1.878 6.282 1.00 74.62 96 VAL A N 1
ATOM 745 C CA . VAL A 1 96 ? 9.472 -3.325 6.424 1.00 74.62 96 VAL A CA 1
ATOM 746 C C . VAL A 1 96 ? 10.861 -3.958 6.341 1.00 74.62 96 VAL A C 1
ATOM 748 O O . VAL A 1 96 ? 11.519 -3.807 5.312 1.00 74.62 96 VAL A O 1
ATOM 751 N N . PRO A 1 97 ? 11.347 -4.651 7.386 1.00 65.00 97 PRO A N 1
ATOM 752 C CA . PRO A 1 97 ? 12.581 -5.406 7.265 1.00 65.00 97 PRO A CA 1
ATOM 753 C C . PRO A 1 97 ? 12.339 -6.558 6.288 1.00 65.00 97 PRO A C 1
ATOM 755 O O . PRO A 1 97 ? 11.633 -7.518 6.601 1.00 65.00 97 PRO A O 1
ATOM 758 N N . LEU A 1 98 ? 12.902 -6.447 5.087 1.00 65.81 98 LEU A N 1
ATOM 759 C CA . LEU A 1 98 ? 12.972 -7.566 4.159 1.00 65.81 98 LEU A CA 1
ATOM 760 C C . LEU A 1 98 ? 13.879 -8.637 4.756 1.00 65.81 98 LEU A C 1
ATOM 762 O O . LEU A 1 98 ? 14.926 -8.336 5.329 1.00 65.81 98 LEU A O 1
ATOM 766 N N . SER A 1 99 ? 13.500 -9.900 4.595 1.00 66.19 99 SER A N 1
ATOM 767 C CA . SER A 1 99 ? 14.430 -10.995 4.859 1.00 66.19 99 SER A CA 1
ATOM 768 C C . SER A 1 99 ? 15.594 -10.946 3.865 1.00 66.19 99 SER A C 1
ATOM 770 O O . SER A 1 99 ? 15.410 -10.591 2.698 1.00 66.19 99 SER A O 1
ATOM 772 N N . ASP A 1 100 ? 16.780 -11.389 4.283 1.00 66.62 100 ASP A N 1
ATOM 773 C CA . ASP A 1 100 ? 17.967 -11.462 3.414 1.00 66.62 100 ASP A CA 1
ATOM 774 C C . ASP A 1 100 ? 17.692 -12.205 2.095 1.00 66.62 100 ASP A C 1
ATOM 776 O O . ASP A 1 100 ? 18.229 -11.862 1.039 1.00 66.62 100 ASP A O 1
ATOM 780 N N . LEU A 1 101 ? 16.811 -13.209 2.137 1.00 64.94 101 LEU A N 1
ATOM 781 C CA . LEU A 1 101 ? 16.395 -13.983 0.971 1.00 64.94 101 LEU A CA 1
ATOM 782 C C . LEU A 1 101 ? 15.577 -13.143 -0.026 1.00 64.94 101 LEU A C 1
ATOM 784 O O . LEU A 1 101 ? 15.755 -13.285 -1.237 1.00 64.94 101 LEU A O 1
ATOM 788 N N . GLN A 1 102 ? 14.693 -12.273 0.469 1.00 67.38 102 GLN A N 1
ATOM 789 C CA . GLN A 1 102 ? 13.898 -11.361 -0.359 1.00 67.38 102 GLN A CA 1
ATOM 790 C C . GLN A 1 102 ? 14.800 -10.313 -1.007 1.00 67.38 102 GLN A C 1
ATOM 792 O O . GLN A 1 102 ? 14.774 -10.172 -2.229 1.00 67.38 102 GLN A O 1
ATOM 797 N N . THR A 1 103 ? 15.695 -9.703 -0.229 1.00 69.44 103 THR A N 1
ATOM 798 C CA . THR A 1 103 ? 16.693 -8.749 -0.731 1.00 69.44 103 THR A CA 1
ATOM 799 C C . THR A 1 103 ? 17.556 -9.365 -1.838 1.00 69.44 103 THR A C 1
ATOM 801 O O . THR A 1 103 ? 17.777 -8.758 -2.886 1.00 69.44 103 THR A O 1
ATOM 804 N N . GLN A 1 104 ? 18.010 -10.612 -1.667 1.00 73.44 104 GLN A N 1
ATOM 805 C CA . GLN A 1 104 ? 18.780 -11.311 -2.703 1.00 73.44 104 GLN A CA 1
ATOM 806 C C . GLN A 1 104 ? 17.955 -11.626 -3.957 1.00 73.44 104 GLN A C 1
ATOM 808 O O . GLN A 1 104 ? 18.480 -11.576 -5.074 1.00 73.44 104 GLN A O 1
ATOM 813 N N . LYS A 1 105 ? 16.678 -11.989 -3.800 1.00 77.19 105 LYS A N 1
ATOM 814 C CA . LYS A 1 105 ? 15.783 -12.278 -4.928 1.00 77.19 105 LYS A CA 1
ATOM 815 C C . LYS A 1 105 ? 15.524 -11.018 -5.758 1.00 77.19 105 LYS A C 1
ATOM 817 O O . LYS A 1 105 ? 15.563 -11.103 -6.987 1.00 77.19 105 LYS A O 1
ATOM 822 N N . GLU A 1 106 ? 15.356 -9.878 -5.093 1.00 73.62 106 GLU A N 1
ATOM 823 C CA . GLU A 1 106 ? 15.204 -8.565 -5.720 1.00 73.62 106 GLU A CA 1
ATOM 824 C C . GLU A 1 106 ? 16.433 -8.196 -6.550 1.00 73.62 106 GLU A C 1
ATOM 826 O O . GLU A 1 106 ? 16.358 -7.984 -7.762 1.00 73.62 106 GLU A O 1
ATOM 831 N N . GLN A 1 107 ? 17.613 -8.266 -5.929 1.00 79.56 107 GLN A N 1
ATOM 832 C CA . GLN A 1 107 ? 18.882 -7.981 -6.597 1.00 79.56 107 GLN A CA 1
ATOM 833 C C . GLN A 1 107 ? 19.086 -8.849 -7.846 1.00 79.56 107 GLN A C 1
ATOM 835 O O . GLN A 1 107 ? 19.515 -8.357 -8.893 1.00 79.56 107 GLN A O 1
ATOM 840 N N . ARG A 1 108 ? 18.748 -10.145 -7.775 1.00 83.38 108 ARG A N 1
ATOM 841 C CA . ARG A 1 108 ? 18.849 -11.056 -8.927 1.00 83.38 108 ARG A CA 1
ATOM 842 C C . ARG A 1 108 ? 17.920 -10.644 -10.069 1.00 83.38 108 ARG A C 1
ATOM 844 O O . ARG A 1 108 ? 18.351 -10.677 -11.223 1.00 83.38 108 ARG A O 1
ATOM 851 N N . ARG A 1 109 ? 16.681 -10.246 -9.768 1.00 80.25 109 ARG A N 1
ATOM 852 C CA . ARG A 1 109 ? 15.721 -9.773 -10.777 1.00 80.25 109 ARG A CA 1
ATOM 853 C C . ARG A 1 109 ? 16.171 -8.471 -11.421 1.00 80.25 109 ARG A C 1
ATOM 855 O O . ARG A 1 109 ? 16.174 -8.398 -12.649 1.00 80.25 10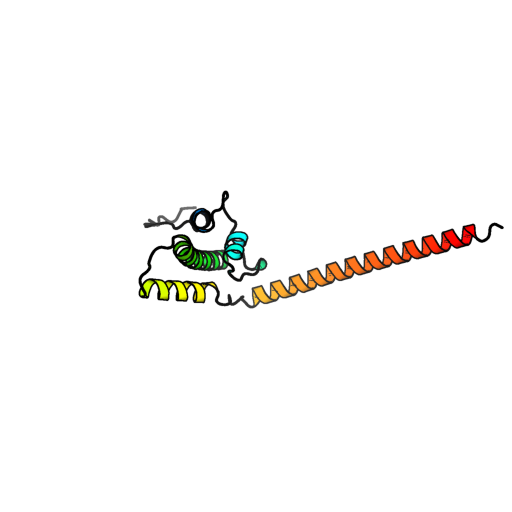9 ARG A O 1
ATOM 862 N N . GLN A 1 110 ? 16.633 -7.503 -10.633 1.00 83.25 110 GLN A N 1
ATOM 863 C CA . GLN A 1 110 ? 17.138 -6.238 -11.163 1.00 83.25 110 GLN A CA 1
ATOM 864 C C . GLN A 1 110 ? 18.322 -6.465 -12.114 1.00 83.25 110 GLN A C 1
ATOM 866 O O . GLN A 1 110 ? 18.377 -5.903 -13.209 1.00 83.25 110 GLN A O 1
ATOM 871 N N . VAL A 1 111 ? 19.247 -7.360 -11.748 1.00 88.75 111 VAL A N 1
ATOM 872 C CA . VAL A 1 111 ? 20.360 -7.758 -12.624 1.00 88.75 111 VAL A CA 1
ATOM 873 C C . VAL A 1 111 ? 19.851 -8.403 -13.917 1.00 88.75 111 VAL A C 1
ATOM 875 O O . VAL A 1 111 ? 20.390 -8.133 -14.993 1.00 88.75 111 VAL A O 1
ATOM 878 N N . GLU A 1 112 ? 18.824 -9.251 -13.852 1.00 91.50 112 GLU A N 1
ATOM 879 C CA . GLU A 1 112 ? 18.243 -9.882 -15.039 1.00 91.50 112 GLU A CA 1
ATOM 880 C C . GLU A 1 112 ? 17.541 -8.868 -15.956 1.00 91.50 112 GLU A C 1
ATOM 882 O O . GLU A 1 112 ? 17.729 -8.918 -17.176 1.00 91.50 112 GLU A O 1
ATOM 887 N N . MET A 1 113 ? 16.788 -7.924 -15.387 1.00 88.38 113 MET A N 1
ATOM 888 C CA . MET A 1 113 ? 16.113 -6.857 -16.126 1.00 88.38 113 MET A CA 1
ATOM 889 C C . MET A 1 113 ? 17.127 -5.963 -16.842 1.00 88.38 113 MET A C 1
ATOM 891 O O . MET A 1 113 ? 17.076 -5.846 -18.068 1.00 88.38 113 MET A O 1
ATOM 895 N N . ASN A 1 114 ? 18.142 -5.476 -16.124 1.00 92.69 114 ASN A N 1
ATOM 896 C CA . ASN A 1 114 ? 19.223 -4.673 -16.700 1.00 92.69 114 ASN A CA 1
ATOM 897 C C . ASN A 1 114 ? 19.938 -5.427 -17.839 1.00 92.69 114 ASN A C 1
ATOM 899 O O . ASN A 1 114 ? 20.276 -4.856 -18.880 1.00 92.69 114 ASN A O 1
ATOM 903 N N . ARG A 1 115 ? 20.142 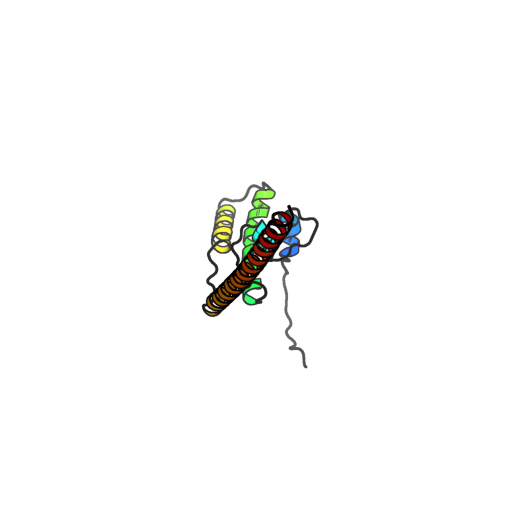-6.747 -17.692 1.00 92.94 115 ARG A N 1
ATOM 904 C CA . ARG A 1 115 ? 20.716 -7.593 -18.755 1.00 92.94 115 ARG A CA 1
ATOM 905 C C . ARG A 1 115 ? 19.801 -7.694 -19.976 1.00 92.94 115 ARG A C 1
ATOM 907 O O . ARG A 1 115 ? 20.308 -7.675 -21.101 1.00 92.94 115 ARG A O 1
ATOM 914 N N . LYS A 1 116 ? 18.485 -7.829 -19.792 1.00 93.31 116 LYS A N 1
ATOM 915 C CA . LYS A 1 116 ? 17.508 -7.865 -20.896 1.00 93.31 116 LYS A CA 1
ATOM 916 C C . LYS A 1 116 ? 17.471 -6.533 -21.640 1.00 93.31 116 LYS A C 1
ATOM 918 O O . LYS A 1 116 ? 17.556 -6.532 -22.869 1.00 93.31 116 LYS A O 1
ATOM 923 N N . GLU A 1 117 ? 17.445 -5.421 -20.918 1.00 92.00 117 GLU A N 1
ATOM 924 C CA . GLU A 1 117 ? 17.459 -4.076 -21.498 1.00 92.00 117 GLU A CA 1
ATOM 925 C C . GLU A 1 117 ? 18.735 -3.811 -22.299 1.00 92.00 117 GLU A C 1
ATOM 927 O O . GLU A 1 117 ? 18.665 -3.415 -23.465 1.00 92.00 117 GLU A O 1
ATOM 932 N N . ALA A 1 118 ? 19.904 -4.138 -21.739 1.00 93.62 118 ALA A N 1
ATOM 933 C CA . ALA A 1 118 ? 21.179 -3.996 -22.437 1.00 93.62 118 ALA A CA 1
ATOM 934 C C . ALA A 1 118 ? 21.221 -4.821 -23.739 1.00 93.62 118 ALA A C 1
ATOM 936 O O . ALA A 1 118 ? 21.694 -4.347 -24.779 1.00 93.62 118 ALA A O 1
ATOM 937 N N . ARG A 1 119 ? 20.683 -6.051 -23.719 1.00 93.00 119 ARG A N 1
ATOM 938 C CA . ARG A 1 119 ? 20.563 -6.900 -24.919 1.00 93.00 119 ARG A CA 1
ATOM 939 C C . ARG A 1 119 ? 19.637 -6.274 -25.962 1.00 93.00 119 ARG A C 1
ATOM 941 O O . ARG A 1 119 ? 20.007 -6.220 -27.139 1.00 93.00 119 ARG A O 1
ATOM 948 N N . ALA A 1 120 ? 18.477 -5.771 -25.546 1.00 93.94 120 ALA A N 1
ATOM 949 C CA . ALA A 1 120 ? 17.521 -5.114 -26.432 1.00 93.94 120 ALA A CA 1
ATOM 950 C C . ALA A 1 120 ? 18.116 -3.845 -27.065 1.00 93.94 120 ALA A C 1
ATOM 952 O O . ALA A 1 120 ? 17.996 -3.628 -28.275 1.00 93.94 120 ALA A O 1
ATOM 953 N N . GLN A 1 121 ? 18.831 -3.034 -26.283 1.00 93.06 121 GLN A N 1
ATOM 954 C CA . GLN A 1 121 ? 19.46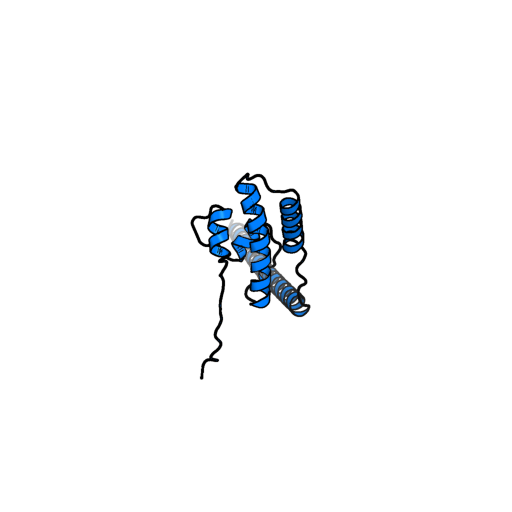2 -1.809 -26.766 1.00 93.06 121 GLN A CA 1
ATOM 955 C C . GLN A 1 121 ? 20.600 -2.105 -27.751 1.00 93.06 121 GLN A C 1
ATOM 957 O O . GLN A 1 121 ? 20.694 -1.456 -28.796 1.00 93.06 121 GLN A O 1
ATOM 962 N N . LYS A 1 122 ? 21.412 -3.141 -27.492 1.00 93.81 122 LYS A N 1
ATOM 963 C CA . LYS A 1 122 ? 22.439 -3.612 -28.435 1.00 93.81 122 LYS A CA 1
ATOM 964 C C . LYS A 1 122 ? 21.823 -4.070 -29.761 1.00 93.81 122 LYS 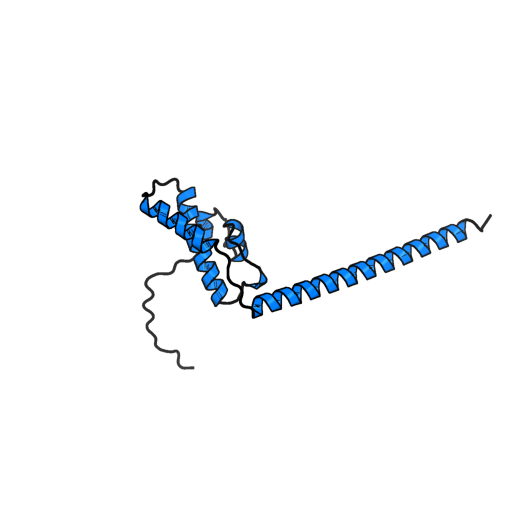A C 1
ATOM 966 O O . LYS A 1 122 ? 22.337 -3.712 -30.822 1.00 93.81 122 LYS A O 1
ATOM 971 N N . GLN A 1 123 ? 20.711 -4.809 -29.726 1.00 92.44 123 GLN A N 1
ATOM 972 C CA . GLN A 1 123 ? 19.994 -5.202 -30.944 1.00 92.44 123 GLN A CA 1
ATOM 973 C C . GLN A 1 123 ? 19.435 -3.997 -31.710 1.00 92.44 123 GLN A C 1
ATOM 975 O O . GLN A 1 123 ? 19.608 -3.930 -32.928 1.00 92.44 123 GLN A O 1
ATOM 980 N N . LYS A 1 124 ? 18.818 -3.027 -31.020 1.00 94.12 124 LYS A N 1
ATOM 981 C CA . LYS A 1 124 ? 18.321 -1.789 -31.647 1.00 94.12 124 LYS A CA 1
ATOM 982 C C . LYS A 1 124 ? 19.447 -1.022 -32.345 1.00 94.12 124 LYS A C 1
ATOM 984 O O . LYS A 1 124 ? 19.295 -0.667 -33.510 1.00 94.12 124 LYS A O 1
ATOM 989 N N . ARG A 1 125 ? 20.600 -0.847 -31.684 1.00 92.88 125 ARG A N 1
ATOM 990 C CA . ARG A 1 125 ? 21.782 -0.189 -32.273 1.00 92.88 125 ARG A CA 1
ATOM 991 C C . ARG A 1 125 ? 22.292 -0.921 -33.514 1.00 92.88 125 ARG A C 1
ATOM 993 O O . ARG A 1 125 ? 22.542 -0.283 -34.530 1.00 92.88 125 ARG A O 1
ATOM 1000 N N . LYS A 1 126 ? 22.384 -2.257 -33.470 1.00 93.25 126 LYS A N 1
ATOM 1001 C CA . LYS A 1 126 ? 22.815 -3.061 -34.627 1.00 93.25 126 LYS A CA 1
ATOM 1002 C C . LYS A 1 126 ? 21.867 -2.899 -35.822 1.00 93.25 126 LYS A C 1
ATOM 1004 O O . LYS A 1 126 ? 22.332 -2.730 -36.942 1.00 93.25 126 LYS A O 1
ATOM 1009 N N . ARG A 1 127 ? 20.549 -2.917 -35.586 1.00 92.38 127 ARG A N 1
ATOM 1010 C CA . ARG A 1 127 ? 19.535 -2.707 -36.636 1.00 92.38 127 ARG A CA 1
ATOM 1011 C C . ARG A 1 127 ? 19.588 -1.294 -37.218 1.00 92.38 127 ARG A C 1
ATOM 1013 O O . ARG A 1 127 ? 19.479 -1.143 -38.427 1.00 92.38 127 ARG A O 1
ATOM 1020 N N . ALA A 1 128 ? 19.775 -0.276 -36.378 1.00 92.12 128 ALA A N 1
ATOM 1021 C CA . ALA A 1 128 ? 19.920 1.105 -36.834 1.00 92.12 128 ALA A CA 1
ATOM 1022 C C . ALA A 1 128 ? 21.172 1.290 -37.709 1.00 92.12 128 ALA A C 1
ATOM 1024 O O . ALA A 1 128 ? 21.080 1.887 -38.775 1.00 92.12 128 ALA A O 1
ATOM 1025 N N . ALA A 1 129 ? 22.308 0.711 -37.307 1.00 91.25 129 ALA A N 1
ATOM 1026 C CA . ALA A 1 129 ? 23.545 0.765 -38.087 1.00 91.25 129 ALA A CA 1
ATOM 1027 C C . ALA A 1 129 ? 23.423 0.051 -39.444 1.00 91.25 129 ALA A C 1
ATOM 1029 O O . ALA A 1 129 ? 23.953 0.539 -40.437 1.00 91.25 129 ALA A O 1
ATOM 1030 N N . LEU A 1 130 ? 22.710 -1.082 -39.502 1.00 90.94 130 LEU A N 1
ATOM 1031 C CA . LEU A 1 130 ? 22.452 -1.780 -40.764 1.00 90.94 130 LEU A CA 1
ATOM 1032 C C . LEU A 1 130 ? 21.624 -0.908 -41.720 1.00 90.94 130 LEU A C 1
ATOM 1034 O O . LEU A 1 130 ? 22.031 -0.702 -42.856 1.00 90.94 130 LEU A O 1
ATOM 1038 N N . ARG A 1 131 ? 20.529 -0.314 -41.226 1.00 90.38 131 ARG A N 1
ATOM 1039 C CA . ARG A 1 131 ? 19.678 0.589 -42.017 1.00 90.38 131 ARG A CA 1
ATOM 1040 C C . ARG A 1 131 ? 20.419 1.834 -42.507 1.00 90.38 131 ARG A C 1
ATOM 1042 O O . ARG A 1 131 ? 20.128 2.318 -43.592 1.00 90.38 131 ARG A O 1
ATOM 1049 N N . ALA A 1 132 ? 21.345 2.371 -41.712 1.00 87.56 132 ALA A N 1
ATOM 1050 C CA . ALA A 1 132 ? 22.172 3.503 -42.129 1.00 87.56 132 ALA A CA 1
ATOM 1051 C C . ALA A 1 132 ? 23.095 3.120 -43.297 1.00 87.56 132 ALA A C 1
ATOM 1053 O O . ALA A 1 132 ? 23.131 3.826 -44.297 1.00 87.56 132 ALA A O 1
ATOM 1054 N N . ARG A 1 133 ? 23.748 1.952 -43.220 1.00 87.44 133 ARG A N 1
ATOM 1055 C CA . ARG A 1 133 ? 24.590 1.436 -44.312 1.00 87.44 133 ARG A CA 1
ATOM 1056 C C . ARG A 1 133 ? 23.804 1.164 -45.592 1.00 87.44 133 ARG A C 1
ATOM 1058 O O . ARG A 1 133 ? 24.308 1.438 -46.671 1.00 87.44 133 ARG A O 1
ATOM 1065 N N . GLU A 1 134 ? 22.587 0.634 -45.479 1.00 85.75 134 GLU A N 1
ATOM 1066 C CA . GLU A 1 134 ? 21.707 0.407 -46.635 1.00 85.75 134 GLU A CA 1
ATOM 1067 C C . GLU A 1 134 ? 21.318 1.724 -47.325 1.00 85.75 134 GLU A C 1
ATOM 1069 O O . GLU A 1 134 ? 21.306 1.789 -48.550 1.00 85.75 134 GLU A O 1
ATOM 1074 N N . ARG A 1 135 ? 21.065 2.793 -46.555 1.00 83.12 135 ARG A N 1
ATOM 1075 C CA . ARG A 1 135 ? 20.792 4.131 -47.108 1.00 83.12 135 ARG A CA 1
ATOM 1076 C C . ARG A 1 135 ? 22.012 4.725 -47.811 1.00 83.12 135 ARG A C 1
ATOM 1078 O O . ARG A 1 135 ? 21.892 5.168 -48.945 1.00 83.12 135 ARG A O 1
ATOM 1085 N N . GLU A 1 136 ? 23.181 4.659 -47.176 1.00 79.06 136 GLU A N 1
ATOM 1086 C CA . GLU A 1 136 ? 24.440 5.144 -47.760 1.00 79.06 136 GLU A CA 1
ATOM 1087 C C . GLU A 1 136 ? 24.839 4.375 -49.032 1.00 79.06 136 GLU A C 1
ATOM 1089 O O . GLU A 1 136 ? 25.466 4.941 -49.926 1.00 79.06 136 GLU A O 1
ATOM 1094 N N . ALA A 1 137 ? 24.504 3.083 -49.125 1.00 77.38 137 ALA A N 1
ATOM 1095 C CA . ALA A 1 137 ? 24.746 2.280 -50.323 1.00 77.38 137 ALA A CA 1
ATOM 1096 C C . ALA A 1 137 ? 23.796 2.658 -51.471 1.00 77.38 137 ALA A C 1
ATOM 1098 O O . ALA A 1 137 ? 24.259 2.838 -52.596 1.00 77.38 137 ALA A O 1
ATOM 1099 N N . GLY A 1 138 ? 22.504 2.851 -51.180 1.00 73.12 138 GLY A N 1
ATOM 1100 C CA . GLY A 1 138 ? 21.520 3.279 -52.180 1.00 73.12 138 GLY A CA 1
ATOM 1101 C C . GLY A 1 138 ? 21.801 4.675 -52.747 1.00 73.12 138 GLY A C 1
ATOM 1102 O O . GLY A 1 138 ? 21.674 4.882 -53.948 1.00 73.12 138 GLY A O 1
ATOM 1103 N N . GLU A 1 139 ? 22.263 5.614 -51.914 1.00 66.25 139 GLU A N 1
ATOM 1104 C CA . GLU A 1 139 ? 22.642 6.966 -52.361 1.00 66.25 139 GLU A CA 1
ATOM 1105 C C . GLU A 1 139 ? 23.872 6.960 -53.287 1.00 66.25 139 GLU A C 1
ATOM 1107 O O . GLU A 1 139 ? 23.951 7.751 -54.230 1.00 66.25 139 GLU A O 1
ATOM 1112 N N . LYS A 1 140 ? 24.821 6.038 -53.070 1.00 62.00 140 LYS A N 1
ATOM 1113 C CA . LYS A 1 140 ? 26.009 5.884 -53.926 1.00 62.00 140 LYS A CA 1
ATOM 1114 C C . LYS A 1 140 ? 25.701 5.233 -55.274 1.00 62.00 140 LYS A C 1
ATOM 1116 O O . LYS A 1 140 ? 26.328 5.609 -56.258 1.00 62.00 140 LYS A O 1
ATOM 1121 N N . GLU A 1 141 ? 24.744 4.307 -55.342 1.00 59.50 141 GLU A N 1
ATOM 1122 C CA . GLU A 1 141 ? 24.289 3.731 -56.618 1.00 59.50 141 GLU A CA 1
ATOM 1123 C C . GLU A 1 141 ? 23.547 4.758 -57.483 1.00 59.50 141 GLU A C 1
ATOM 1125 O O . GLU A 1 141 ? 23.714 4.762 -58.699 1.00 59.50 141 GLU A O 1
ATOM 1130 N N . THR A 1 142 ? 22.801 5.685 -56.877 1.00 58.09 142 THR A N 1
ATOM 1131 C CA . THR A 1 142 ? 22.135 6.771 -57.618 1.00 58.09 142 THR A CA 1
ATOM 1132 C C . THR A 1 142 ? 23.080 7.883 -58.080 1.00 58.09 142 THR A C 1
ATOM 1134 O O . THR A 1 142 ? 22.769 8.565 -59.047 1.00 58.09 142 THR A O 1
ATOM 1137 N N . ALA A 1 143 ? 24.230 8.069 -57.423 1.00 57.41 143 ALA A N 1
ATOM 1138 C CA . ALA A 1 143 ? 25.204 9.111 -57.766 1.00 57.41 143 ALA A CA 1
ATOM 1139 C C . ALA A 1 143 ? 26.265 8.672 -58.799 1.00 57.41 143 ALA A C 1
ATOM 1141 O O . ALA A 1 143 ? 27.041 9.503 -59.258 1.00 57.41 143 ALA A O 1
ATOM 1142 N N . GLY A 1 144 ? 26.333 7.380 -59.142 1.00 52.06 144 GLY A N 1
ATOM 1143 C CA . GLY A 1 144 ? 27.272 6.827 -60.130 1.00 52.06 144 GLY A CA 1
ATOM 1144 C C . GLY A 1 144 ? 26.661 6.540 -61.508 1.00 52.06 144 GLY A C 1
ATOM 1145 O O . GLY A 1 144 ? 27.298 5.855 -62.303 1.00 52.06 144 GLY A O 1
ATOM 1146 N N . ALA A 1 145 ? 25.430 6.994 -61.760 1.00 51.84 145 ALA A N 1
ATOM 1147 C CA . ALA A 1 145 ? 24.670 6.722 -62.983 1.00 51.84 145 ALA A CA 1
ATOM 1148 C C . ALA A 1 145 ? 24.579 7.915 -63.963 1.00 51.84 145 ALA A C 1
ATOM 1150 O O . ALA A 1 145 ? 23.832 7.811 -64.935 1.00 51.84 145 ALA A O 1
ATOM 1151 N N . ASP A 1 146 ? 25.334 8.996 -63.728 1.00 48.09 146 ASP A N 1
ATOM 1152 C CA . ASP A 1 146 ? 25.499 10.138 -64.650 1.00 48.09 146 ASP A CA 1
ATOM 1153 C C . ASP A 1 146 ? 26.866 10.109 -65.357 1.00 48.09 146 ASP A C 1
ATOM 1155 O O . ASP A 1 146 ? 27.894 9.913 -64.663 1.00 48.09 146 ASP A O 1
#